Protein AF-A0A2N6A204-F1 (afdb_monomer_lite)

Sequence (97 aa):
MKIRLLFLLILGSLVLLTCNSTQRKIEEDAMTLIKMEKKIVDLTIQLNKEDNKALAQERDSISDELQKLSFELQKKYREADLTKEFQQTFDSLKRKK

Secondary structure (DSSP, 8-state):
-HHHHHHHHHHHHHHHHHHHHHHHHHHHHHHHHHHHHHHHHHHHHHHHHS--HHHHHHHHHHHHHHHHHHHHHHHHHHHTT-HHHHHHHHHHHHHH-

Structure (mmCIF, N/CA/C/O backbone):
data_AF-A0A2N6A204-F1
#
_entry.id   AF-A0A2N6A204-F1
#
loop_
_atom_site.group_PDB
_atom_site.id
_atom_site.type_symbol
_atom_site.label_atom_id
_atom_site.label_alt_id
_atom_site.label_comp_id
_atom_site.label_asym_id
_atom_site.label_entity_id
_atom_site.label_seq_id
_atom_site.pdbx_PDB_ins_code
_atom_site.Cartn_x
_atom_site.Cartn_y
_atom_site.Cartn_z
_atom_site.occupancy
_atom_site.B_iso_or_equiv
_atom_site.auth_seq_id
_atom_site.auth_comp_id
_atom_site.auth_asym_id
_atom_site.auth_atom_id
_atom_site.pdbx_PDB_model_num
ATOM 1 N N . MET A 1 1 ? 22.207 -18.378 -41.908 1.00 56.69 1 MET A N 1
ATOM 2 C CA . MET A 1 1 ? 20.976 -17.566 -41.733 1.00 56.69 1 MET A CA 1
ATOM 3 C C . MET A 1 1 ? 20.040 -18.050 -40.611 1.00 56.69 1 MET A C 1
ATOM 5 O O . MET A 1 1 ? 19.363 -17.215 -40.033 1.00 56.69 1 MET A O 1
ATOM 9 N N . LYS A 1 2 ? 20.023 -19.345 -40.242 1.00 58.84 2 LYS A N 1
ATOM 10 C CA . LYS A 1 2 ? 19.107 -19.910 -39.221 1.00 58.84 2 LYS A CA 1
ATOM 11 C C . LYS A 1 2 ? 19.393 -19.487 -37.763 1.00 58.84 2 LYS A C 1
ATOM 13 O O . LYS A 1 2 ? 18.463 -19.315 -36.989 1.00 58.84 2 LYS A O 1
ATOM 18 N N . ILE A 1 3 ? 20.659 -19.245 -37.409 1.00 65.56 3 ILE A N 1
ATOM 19 C CA . ILE A 1 3 ? 21.072 -18.870 -36.039 1.00 65.56 3 ILE A CA 1
ATOM 20 C C . ILE A 1 3 ? 20.528 -17.494 -35.619 1.00 65.56 3 ILE A C 1
ATOM 22 O O . ILE A 1 3 ? 20.034 -17.349 -34.508 1.00 65.56 3 ILE A O 1
ATOM 26 N N . ARG A 1 4 ? 20.530 -16.496 -36.516 1.00 61.53 4 ARG A N 1
ATOM 27 C CA . ARG A 1 4 ? 20.014 -15.145 -36.209 1.00 61.53 4 ARG A CA 1
ATOM 28 C C . ARG A 1 4 ? 18.509 -15.132 -35.913 1.00 61.53 4 ARG A C 1
ATOM 30 O O . ARG A 1 4 ? 18.073 -14.367 -35.062 1.00 61.53 4 ARG A O 1
ATOM 37 N N . LEU A 1 5 ? 17.738 -16.000 -36.573 1.00 63.50 5 LEU A N 1
ATOM 38 C CA . LEU A 1 5 ? 16.297 -16.135 -36.338 1.00 63.50 5 LEU A CA 1
ATOM 39 C C . LEU A 1 5 ? 16.005 -16.773 -34.969 1.00 63.50 5 LEU A C 1
ATOM 41 O O . LEU A 1 5 ? 15.090 -16.346 -34.272 1.00 63.50 5 LEU A O 1
ATOM 45 N N . LEU A 1 6 ? 16.823 -17.751 -34.561 1.00 62.97 6 LEU A N 1
ATOM 46 C CA . LEU A 1 6 ? 16.708 -18.400 -33.253 1.00 62.97 6 LEU A CA 1
ATOM 47 C C . LEU A 1 6 ? 17.024 -17.425 -32.106 1.00 62.97 6 LEU A C 1
ATOM 49 O O . LEU A 1 6 ? 16.292 -17.380 -31.124 1.00 62.97 6 LEU A O 1
ATOM 53 N N . PHE A 1 7 ? 18.064 -16.597 -32.254 1.00 65.00 7 PHE A N 1
ATOM 54 C CA . PHE A 1 7 ? 18.396 -15.558 -31.271 1.00 65.00 7 PHE A CA 1
ATOM 55 C C . PHE A 1 7 ? 17.286 -14.506 -31.133 1.00 65.00 7 PHE A C 1
ATOM 57 O O . PHE A 1 7 ? 16.956 -14.127 -30.014 1.00 65.00 7 PHE A O 1
ATOM 64 N N . LEU A 1 8 ? 16.664 -14.082 -32.240 1.00 64.44 8 LEU A N 1
ATOM 65 C CA . LEU A 1 8 ? 15.531 -13.146 -32.210 1.00 64.44 8 LEU A CA 1
ATOM 66 C C . LEU A 1 8 ? 14.302 -13.733 -31.493 1.00 64.44 8 LEU A C 1
ATOM 68 O O . LEU A 1 8 ? 13.665 -13.034 -30.709 1.00 64.44 8 LEU A O 1
ATOM 72 N N . LEU A 1 9 ? 14.001 -15.018 -31.702 1.00 63.75 9 LEU A N 1
ATOM 73 C CA . LEU A 1 9 ? 12.909 -15.713 -31.007 1.00 63.75 9 LEU A CA 1
ATOM 74 C C . LEU A 1 9 ? 13.172 -15.870 -29.503 1.00 63.75 9 LEU A C 1
ATOM 76 O O . LEU A 1 9 ? 12.260 -15.680 -28.698 1.00 63.75 9 LEU A O 1
ATOM 80 N N . ILE A 1 10 ? 14.413 -16.166 -29.107 1.00 67.19 10 ILE A N 1
ATOM 81 C CA . ILE A 1 10 ? 14.788 -16.296 -27.692 1.00 67.19 10 ILE A CA 1
ATOM 82 C C . ILE A 1 10 ? 14.736 -14.930 -26.991 1.00 67.19 10 ILE A C 1
ATOM 84 O O . ILE A 1 10 ? 14.171 -14.831 -25.902 1.00 67.19 10 ILE A O 1
ATOM 88 N N . LEU A 1 11 ? 15.237 -13.862 -27.627 1.00 61.78 11 LEU A N 1
ATOM 89 C CA . LEU A 1 11 ? 15.127 -12.498 -27.092 1.00 61.78 11 LEU A CA 1
ATOM 90 C C . LEU A 1 11 ? 13.666 -12.045 -26.955 1.00 61.78 11 LEU A C 1
ATOM 92 O O . LEU A 1 11 ? 13.304 -11.484 -25.924 1.00 61.78 11 LEU A O 1
ATOM 96 N N . GLY A 1 12 ? 12.815 -12.331 -27.946 1.00 63.50 12 GLY A N 1
ATOM 97 C CA . GLY A 1 12 ? 11.386 -12.004 -27.881 1.00 63.50 12 GLY A CA 1
ATOM 98 C C . GLY A 1 12 ? 10.668 -12.711 -26.728 1.00 63.50 12 GLY A C 1
ATOM 99 O O . GLY A 1 12 ? 9.910 -12.090 -25.987 1.00 63.50 12 GLY A O 1
ATOM 100 N N . SER A 1 13 ? 10.973 -13.993 -26.519 1.00 65.94 13 SER A N 1
ATOM 101 C CA . SER A 1 13 ? 10.438 -14.789 -25.405 1.00 65.94 13 SER A CA 1
ATOM 102 C C . SER A 1 13 ? 10.844 -14.231 -24.037 1.00 65.94 13 SER A C 1
ATOM 104 O O . SER A 1 13 ? 10.036 -14.196 -23.110 1.00 65.94 13 SER A O 1
ATOM 106 N N . LEU A 1 14 ? 12.096 -13.781 -23.912 1.00 62.19 14 LEU A N 1
ATOM 107 C CA . LEU A 1 14 ? 12.647 -13.286 -22.653 1.00 62.19 14 LEU A CA 1
ATOM 108 C C . LEU A 1 14 ? 12.005 -11.955 -22.232 1.00 62.19 14 LEU A C 1
ATOM 110 O O . LEU A 1 14 ? 11.677 -11.779 -21.062 1.00 62.19 14 LEU A O 1
ATOM 114 N N . VAL A 1 15 ? 11.758 -11.056 -23.189 1.00 66.75 15 VAL A N 1
ATOM 115 C CA . VAL A 1 15 ? 11.083 -9.767 -22.947 1.00 66.75 15 VAL A CA 1
ATOM 116 C C . VAL A 1 15 ? 9.616 -9.960 -22.546 1.00 66.75 15 VAL A C 1
ATOM 118 O O . VAL A 1 15 ? 9.114 -9.273 -21.657 1.00 66.75 15 VAL A O 1
ATOM 121 N N . LEU A 1 16 ? 8.918 -10.924 -23.151 1.00 62.41 16 LEU A N 1
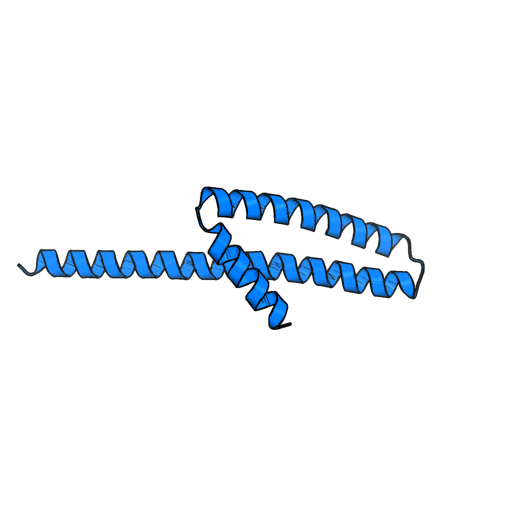ATOM 122 C CA . LEU A 1 16 ? 7.530 -11.226 -22.783 1.00 62.41 16 LEU A CA 1
A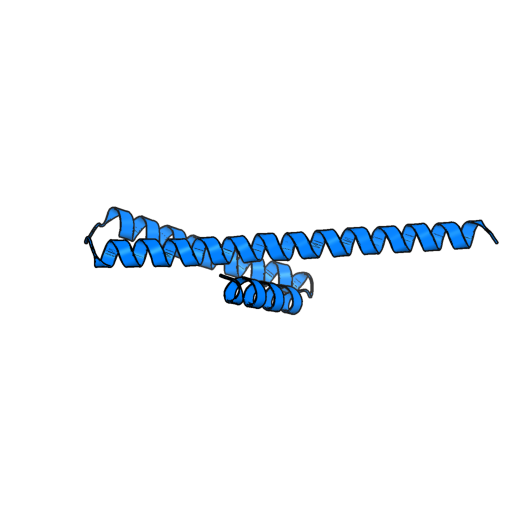TOM 123 C C . LEU A 1 16 ? 7.422 -11.813 -21.368 1.00 62.41 16 LEU A C 1
ATOM 125 O O . LEU A 1 16 ? 6.487 -11.484 -20.633 1.00 62.41 16 LEU A O 1
ATOM 129 N N . LEU A 1 17 ? 8.388 -12.644 -20.959 1.00 64.25 17 LEU A N 1
ATOM 130 C CA . LEU A 1 17 ? 8.423 -13.208 -19.608 1.00 64.25 17 LEU A CA 1
ATOM 131 C C . LEU A 1 17 ? 8.612 -12.128 -18.535 1.00 64.25 17 LEU A C 1
ATOM 133 O O . LEU A 1 17 ? 7.908 -12.139 -17.522 1.00 64.25 17 LEU A O 1
ATOM 137 N N . THR A 1 18 ? 9.541 -11.193 -18.753 1.00 69.50 18 THR A N 1
ATOM 138 C CA . THR A 1 18 ? 9.819 -10.124 -17.785 1.00 69.50 18 THR A CA 1
ATOM 139 C C . THR A 1 18 ? 8.632 -9.177 -17.662 1.00 69.50 18 THR A C 1
ATOM 141 O O . THR A 1 18 ? 8.219 -8.874 -16.543 1.00 69.50 18 THR A O 1
ATOM 144 N N . CYS A 1 19 ? 8.008 -8.806 -18.781 1.00 74.19 19 CYS A N 1
ATOM 145 C CA . CYS A 1 19 ? 6.831 -7.941 -18.803 1.00 74.19 19 CYS A CA 1
ATOM 146 C C . CYS A 1 19 ? 5.643 -8.551 -18.030 1.00 74.19 19 CYS A C 1
ATOM 148 O O . CYS A 1 19 ? 5.065 -7.896 -17.163 1.00 74.19 19 CYS A O 1
ATOM 150 N N . ASN A 1 20 ? 5.348 -9.840 -18.243 1.00 77.00 20 ASN A N 1
ATOM 151 C CA . ASN A 1 20 ? 4.264 -10.531 -17.534 1.00 77.00 20 ASN A CA 1
ATOM 152 C C . ASN A 1 20 ? 4.525 -10.629 -16.018 1.00 77.00 20 ASN A C 1
ATOM 154 O O . ASN A 1 20 ? 3.615 -10.471 -15.206 1.00 77.00 20 ASN A O 1
ATOM 158 N N . SER A 1 21 ? 5.779 -10.858 -15.615 1.00 81.62 21 SER A N 1
ATOM 159 C CA . SER A 1 21 ? 6.141 -10.933 -14.193 1.00 81.62 21 SER A CA 1
ATOM 160 C C . SER A 1 21 ? 6.021 -9.585 -13.475 1.00 81.62 21 SER A C 1
ATOM 162 O O . SER A 1 21 ? 5.604 -9.534 -12.319 1.00 81.62 21 SER A O 1
ATOM 164 N N . THR A 1 22 ? 6.345 -8.491 -14.165 1.00 86.06 22 THR A N 1
ATOM 165 C CA . THR A 1 22 ? 6.256 -7.129 -13.632 1.00 86.06 22 THR A CA 1
ATOM 166 C C . THR A 1 22 ? 4.803 -6.710 -13.444 1.00 86.06 22 THR A C 1
ATOM 168 O O . THR A 1 22 ? 4.460 -6.193 -12.383 1.00 86.06 22 THR A O 1
ATOM 171 N N . GLN A 1 23 ? 3.940 -7.012 -14.420 1.00 87.56 23 GLN A N 1
ATOM 172 C CA . GLN A 1 23 ? 2.503 -6.744 -14.339 1.00 87.56 23 GLN A CA 1
ATOM 173 C C . GLN A 1 23 ? 1.869 -7.438 -13.123 1.00 87.56 23 GLN A C 1
ATOM 175 O O . GLN A 1 23 ? 1.169 -6.797 -12.344 1.00 87.56 23 GLN A O 1
ATOM 180 N N . ARG A 1 24 ? 2.176 -8.725 -12.902 1.00 89.31 24 ARG A N 1
ATOM 181 C CA . ARG A 1 24 ? 1.667 -9.469 -11.734 1.00 89.31 24 ARG A CA 1
ATOM 182 C C . ARG A 1 24 ? 2.117 -8.857 -10.413 1.00 89.31 24 ARG A C 1
ATOM 184 O O . ARG A 1 24 ? 1.303 -8.701 -9.513 1.00 89.31 24 ARG A O 1
ATOM 191 N N . LYS A 1 25 ? 3.388 -8.459 -10.306 1.00 92.62 25 LYS A N 1
ATOM 192 C CA . LYS A 1 25 ? 3.902 -7.793 -9.098 1.00 92.62 25 LYS A CA 1
ATOM 193 C C . LYS A 1 25 ? 3.193 -6.466 -8.831 1.00 92.62 25 LYS A C 1
ATOM 195 O O . LYS A 1 25 ? 2.874 -6.173 -7.689 1.00 92.62 25 LYS A O 1
ATOM 200 N N . ILE A 1 26 ? 2.934 -5.679 -9.878 1.00 92.75 26 ILE A N 1
ATOM 201 C CA . ILE A 1 26 ? 2.156 -4.436 -9.777 1.00 92.75 26 ILE A CA 1
ATOM 202 C C . ILE A 1 26 ? 0.742 -4.715 -9.256 1.00 92.75 26 ILE A C 1
ATOM 204 O O . ILE A 1 26 ? 0.270 -4.013 -8.363 1.00 92.75 26 ILE A O 1
ATOM 208 N N . GLU A 1 27 ? 0.078 -5.747 -9.777 1.00 93.75 27 GLU A N 1
ATOM 209 C CA . GLU A 1 27 ? -1.253 -6.152 -9.317 1.00 93.75 27 GLU A CA 1
ATOM 210 C C . GLU A 1 27 ? -1.252 -6.612 -7.853 1.00 93.75 27 GLU A C 1
ATOM 212 O O . GLU A 1 27 ? -2.129 -6.206 -7.091 1.00 93.75 27 GLU A O 1
ATOM 217 N N . GLU A 1 28 ? -0.273 -7.419 -7.440 1.00 94.88 28 GLU A N 1
ATOM 218 C CA . GLU A 1 28 ? -0.120 -7.904 -6.061 1.00 94.88 28 GLU A CA 1
ATOM 219 C C . GLU A 1 28 ? 0.128 -6.757 -5.070 1.00 94.88 28 GLU A C 1
ATOM 221 O O . GLU A 1 28 ? -0.549 -6.661 -4.037 1.00 94.88 28 GLU A O 1
ATOM 226 N N . ASP A 1 29 ? 1.045 -5.849 -5.406 1.00 95.81 29 ASP A N 1
ATOM 227 C CA . ASP A 1 29 ? 1.381 -4.686 -4.583 1.00 95.81 29 ASP A CA 1
ATOM 228 C C . ASP A 1 29 ? 0.166 -3.747 -4.448 1.00 95.81 29 ASP A C 1
ATOM 230 O O . ASP A 1 29 ? -0.210 -3.345 -3.342 1.00 95.81 29 ASP A O 1
ATOM 234 N N . ALA A 1 30 ? -0.530 -3.467 -5.555 1.00 94.62 30 ALA A N 1
ATOM 235 C CA . ALA A 1 30 ? -1.750 -2.661 -5.547 1.00 94.62 30 ALA A CA 1
ATOM 236 C C . ALA A 1 30 ? -2.892 -3.333 -4.761 1.00 94.62 30 ALA A C 1
ATOM 238 O O . ALA A 1 30 ? -3.614 -2.672 -4.008 1.00 94.62 30 ALA A O 1
ATOM 239 N N . MET A 1 31 ? -3.056 -4.653 -4.888 1.00 95.38 31 MET A N 1
ATOM 240 C CA . MET A 1 31 ? -4.076 -5.403 -4.154 1.00 95.38 31 MET A CA 1
ATOM 241 C C . MET A 1 31 ? -3.815 -5.397 -2.645 1.00 95.38 31 MET A C 1
ATOM 243 O O . MET A 1 31 ? -4.771 -5.344 -1.863 1.00 95.38 31 MET A O 1
ATOM 247 N N . THR A 1 32 ? -2.545 -5.415 -2.242 1.00 96.00 32 THR A N 1
ATOM 248 C CA . THR A 1 32 ? -2.132 -5.326 -0.839 1.00 96.00 32 THR A CA 1
ATOM 249 C C . THR A 1 32 ? -2.536 -3.985 -0.233 1.00 96.00 32 THR A C 1
ATOM 251 O O . THR A 1 32 ? -3.214 -3.979 0.797 1.00 96.00 32 THR A O 1
ATOM 254 N N . LEU A 1 33 ? -2.245 -2.865 -0.911 1.00 95.38 33 LEU A N 1
ATOM 255 C CA . LEU A 1 33 ? -2.682 -1.535 -0.465 1.00 95.38 33 LEU A CA 1
ATOM 256 C C . LEU A 1 33 ? -4.205 -1.462 -0.299 1.00 95.38 33 LEU A C 1
ATOM 258 O O . LEU A 1 33 ? -4.695 -1.068 0.756 1.00 95.38 33 LEU A O 1
ATOM 262 N N . ILE A 1 34 ? -4.967 -1.925 -1.296 1.00 95.12 34 ILE A N 1
ATOM 263 C CA . ILE A 1 34 ? -6.440 -1.919 -1.245 1.00 95.12 34 ILE A CA 1
ATOM 264 C C . ILE A 1 34 ? -6.965 -2.783 -0.089 1.00 95.12 34 ILE A C 1
ATOM 266 O O . ILE A 1 34 ? -7.966 -2.450 0.546 1.00 95.12 34 ILE A O 1
ATOM 270 N N . LYS A 1 35 ? -6.320 -3.920 0.198 1.00 95.69 35 LYS A N 1
ATOM 271 C CA . LYS A 1 35 ? -6.710 -4.794 1.313 1.00 95.69 35 LYS A CA 1
ATOM 272 C C . LYS A 1 35 ? -6.499 -4.104 2.661 1.00 95.69 35 LYS A C 1
ATOM 274 O O . LYS A 1 35 ? -7.361 -4.223 3.530 1.00 95.69 35 LYS A O 1
ATOM 279 N N . MET A 1 36 ? -5.389 -3.390 2.826 1.00 96.44 36 MET A N 1
ATOM 280 C CA . MET A 1 36 ? -5.101 -2.618 4.036 1.00 96.44 36 MET A CA 1
ATOM 281 C C . MET A 1 36 ? -6.062 -1.434 4.188 1.00 96.44 36 MET A C 1
ATOM 283 O O . MET A 1 36 ? -6.652 -1.290 5.255 1.00 96.44 36 MET A O 1
ATOM 287 N N . GLU A 1 37 ? -6.320 -0.669 3.116 1.00 94.88 37 GLU A N 1
ATOM 288 C CA . GLU A 1 37 ? -7.343 0.392 3.100 1.00 94.88 37 GLU A CA 1
ATOM 289 C C . GLU A 1 37 ? -8.707 -0.146 3.553 1.00 94.88 37 GLU A C 1
ATOM 291 O O . GLU A 1 37 ? -9.352 0.428 4.430 1.00 94.88 37 GLU A O 1
ATOM 296 N N . LYS A 1 38 ? -9.129 -1.294 3.008 1.00 95.25 38 LYS A N 1
ATOM 297 C CA . LYS A 1 38 ? -10.391 -1.928 3.397 1.00 95.25 38 LYS A CA 1
ATOM 298 C C . LYS A 1 38 ? -10.400 -2.327 4.873 1.00 95.25 38 LYS A C 1
ATOM 300 O O . LYS A 1 38 ? -11.387 -2.077 5.553 1.00 95.25 38 LYS A O 1
ATOM 305 N N . LYS A 1 39 ? -9.305 -2.901 5.381 1.00 95.62 39 LYS A N 1
ATOM 306 C CA . LYS A 1 39 ? -9.201 -3.289 6.794 1.00 95.62 39 LYS A CA 1
ATOM 307 C C . LYS A 1 39 ? -9.323 -2.075 7.723 1.00 95.62 39 LYS A C 1
ATOM 309 O O . LYS A 1 39 ? -10.015 -2.159 8.732 1.00 95.62 39 LYS A O 1
ATOM 314 N N . ILE A 1 40 ? -8.721 -0.940 7.362 1.00 95.81 40 ILE A N 1
ATOM 315 C CA . ILE A 1 40 ? -8.859 0.325 8.105 1.00 95.81 40 ILE A CA 1
ATOM 316 C C . ILE A 1 40 ? -10.320 0.783 8.127 1.00 95.81 40 ILE A C 1
ATOM 318 O O . ILE A 1 40 ? -10.828 1.155 9.185 1.00 95.81 40 ILE A O 1
ATOM 322 N N . VAL A 1 41 ? -11.010 0.739 6.983 1.00 95.12 41 VAL A N 1
ATOM 323 C CA . VAL A 1 41 ? -12.433 1.101 6.895 1.00 95.12 41 VAL A CA 1
ATOM 324 C C . VAL A 1 41 ? -13.290 0.171 7.754 1.00 95.12 41 VAL A C 1
ATOM 326 O O . VAL A 1 41 ? -14.103 0.657 8.538 1.00 95.12 41 VAL A O 1
ATOM 329 N N . ASP A 1 42 ? -13.077 -1.142 7.671 1.00 95.12 42 ASP A N 1
ATOM 330 C CA . ASP A 1 42 ? -13.821 -2.132 8.457 1.00 95.12 42 ASP A CA 1
ATOM 331 C C . ASP A 1 42 ? -13.625 -1.910 9.968 1.00 95.12 42 ASP A C 1
ATOM 333 O O . ASP A 1 42 ? -14.601 -1.906 10.722 1.00 95.12 42 ASP A O 1
ATOM 337 N N . LEU A 1 43 ? -12.390 -1.648 10.411 1.00 95.19 43 LEU A N 1
ATOM 338 C CA . LEU A 1 43 ? -12.092 -1.307 11.807 1.00 95.19 43 LEU A CA 1
ATOM 339 C C . LEU A 1 43 ? -12.721 0.027 12.221 1.00 95.19 43 LEU A C 1
ATOM 341 O O . LEU A 1 43 ? -13.258 0.133 13.318 1.00 95.19 43 LEU A O 1
ATOM 345 N N . THR A 1 44 ? -12.724 1.029 11.340 1.00 93.75 44 THR A N 1
ATOM 346 C CA . THR A 1 44 ? -13.366 2.330 11.601 1.00 93.75 44 THR A CA 1
ATOM 347 C C . THR A 1 44 ? -14.880 2.175 11.774 1.00 93.75 44 THR A C 1
ATOM 349 O O . THR A 1 44 ? -15.473 2.773 12.668 1.00 93.75 44 THR A O 1
ATOM 352 N N . ILE A 1 45 ? -15.521 1.332 10.958 1.00 94.50 45 ILE A N 1
ATOM 353 C CA . ILE A 1 45 ? -16.948 1.015 11.097 1.00 94.50 45 ILE A CA 1
ATOM 354 C C . ILE A 1 45 ? -17.219 0.302 12.427 1.00 94.50 45 ILE A C 1
ATOM 356 O O . ILE A 1 45 ? -18.226 0.597 13.070 1.00 94.50 45 ILE A O 1
ATOM 360 N N . GLN A 1 46 ? -16.352 -0.626 12.843 1.00 92.94 46 GLN A N 1
ATOM 361 C CA . GLN A 1 46 ? -16.487 -1.308 14.135 1.00 92.94 46 GLN A CA 1
ATOM 362 C C . GLN A 1 46 ? -16.316 -0.337 15.307 1.00 92.94 46 GLN A C 1
ATOM 364 O O . GLN A 1 46 ? -17.153 -0.334 16.201 1.00 92.94 46 GLN A O 1
ATOM 369 N N . LEU A 1 47 ? -15.319 0.549 15.249 1.00 92.75 47 LEU A N 1
ATOM 370 C CA . LEU A 1 47 ? -15.085 1.592 16.253 1.00 92.75 47 LEU A CA 1
ATOM 371 C C . LEU A 1 47 ? -16.266 2.548 16.419 1.00 92.75 47 LEU A C 1
ATOM 373 O O . LEU A 1 47 ? -16.586 2.961 17.528 1.00 92.75 47 LEU A O 1
ATOM 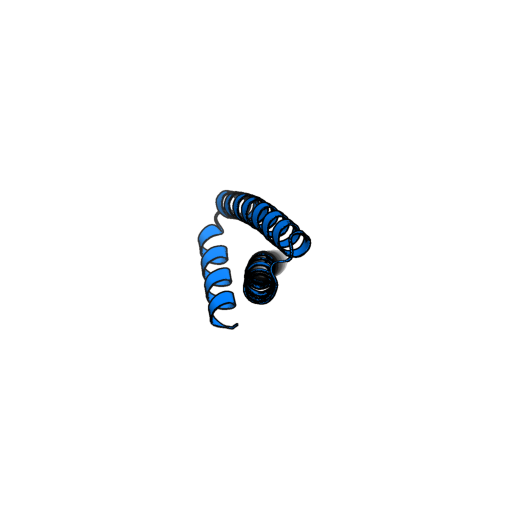377 N N . ASN A 1 48 ? -16.953 2.871 15.323 1.00 89.75 48 ASN A N 1
ATOM 378 C CA . ASN A 1 48 ? -18.155 3.703 15.378 1.00 89.75 48 ASN A CA 1
ATOM 379 C C . ASN A 1 48 ? -19.353 2.992 16.032 1.00 89.75 48 ASN A C 1
ATOM 381 O O . ASN A 1 48 ? -20.295 3.660 16.454 1.00 89.75 48 ASN A O 1
ATOM 385 N N . LYS A 1 49 ? -19.354 1.654 16.081 1.00 90.38 49 LYS A N 1
ATOM 386 C CA . LYS A 1 49 ? -20.390 0.857 16.760 1.00 90.38 49 LYS A CA 1
ATOM 387 C C . LYS A 1 49 ? -20.036 0.599 18.221 1.00 90.38 49 LYS A C 1
ATOM 389 O O . LYS A 1 49 ? -20.923 0.600 19.069 1.00 90.38 49 LYS A O 1
ATOM 394 N N . GLU A 1 50 ? -18.758 0.363 18.492 1.00 86.06 50 GLU A N 1
ATOM 395 C CA . GLU A 1 50 ? -18.221 -0.019 19.792 1.00 86.06 50 GLU A CA 1
ATOM 396 C C . GLU A 1 50 ? -16.930 0.769 20.044 1.00 86.06 50 GLU A C 1
ATOM 398 O O . GLU A 1 50 ? -15.939 0.579 19.338 1.00 86.06 50 GLU A O 1
ATOM 403 N N . ASP A 1 51 ? -16.922 1.639 21.060 1.00 82.81 51 ASP A N 1
ATOM 404 C CA . ASP A 1 51 ? -15.731 2.410 21.446 1.00 82.81 51 ASP A CA 1
ATOM 405 C C . ASP A 1 51 ? -14.684 1.491 22.101 1.00 82.81 51 ASP A C 1
ATOM 407 O O . ASP A 1 51 ? -14.597 1.340 23.323 1.00 82.81 51 ASP A O 1
ATOM 411 N N . ASN A 1 52 ? -13.925 0.792 21.255 1.00 91.50 52 ASN A N 1
ATOM 412 C CA . ASN A 1 52 ? -12.946 -0.210 21.649 1.00 91.50 52 ASN A CA 1
ATOM 413 C C . ASN A 1 52 ? -11.520 0.279 21.373 1.00 91.50 52 ASN A C 1
ATOM 415 O O . ASN A 1 52 ? -11.030 0.261 20.243 1.00 91.50 52 ASN A O 1
ATOM 419 N N . LYS A 1 53 ? -10.804 0.631 22.446 1.00 90.44 53 LYS A N 1
ATOM 420 C CA . LYS A 1 53 ? -9.415 1.114 22.384 1.00 90.44 53 LYS A CA 1
ATOM 421 C C . LYS A 1 53 ? -8.451 0.162 21.665 1.00 90.44 53 LYS A C 1
ATOM 423 O O . LYS A 1 53 ? -7.527 0.637 21.013 1.00 90.44 53 LYS A O 1
ATOM 428 N N . ALA A 1 54 ? -8.652 -1.154 21.755 1.00 92.12 54 ALA A N 1
ATOM 429 C CA . ALA A 1 54 ? -7.784 -2.120 21.082 1.00 92.12 54 ALA A CA 1
ATOM 430 C C . ALA A 1 54 ? -7.974 -2.089 19.557 1.00 92.12 54 ALA A C 1
ATOM 432 O O . ALA A 1 54 ? -6.992 -2.111 18.817 1.00 92.12 54 ALA A O 1
ATOM 433 N N . LEU A 1 55 ? -9.220 -1.952 19.087 1.00 92.00 55 LEU A N 1
ATOM 434 C CA . LEU A 1 55 ? -9.515 -1.784 17.659 1.00 92.00 55 LEU A CA 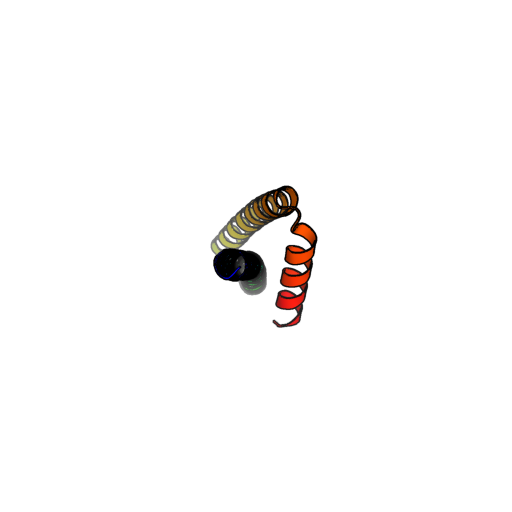1
ATOM 435 C C . LEU A 1 55 ? -8.975 -0.450 17.127 1.00 92.00 55 LEU A C 1
ATOM 437 O O . LEU A 1 55 ? -8.524 -0.384 15.986 1.00 92.00 55 LEU A O 1
ATOM 441 N N . ALA A 1 56 ? -8.976 0.600 17.956 1.00 91.50 56 ALA A N 1
ATOM 442 C CA . ALA A 1 56 ? -8.425 1.906 17.597 1.00 91.50 56 ALA A CA 1
ATOM 443 C C . ALA A 1 56 ? -6.916 1.811 17.375 1.00 91.50 56 ALA A C 1
ATOM 445 O O . ALA A 1 56 ? -6.420 2.243 16.336 1.00 91.50 56 ALA A O 1
ATOM 446 N N . GLN A 1 57 ? -6.215 1.152 18.300 1.00 94.88 57 GLN A N 1
ATOM 447 C CA . GLN A 1 57 ? -4.784 0.903 18.185 1.00 94.88 57 GLN A CA 1
ATOM 448 C C . GLN A 1 57 ? -4.444 0.018 16.976 1.00 94.88 57 GLN A C 1
ATOM 450 O O . GLN A 1 57 ? -3.477 0.298 16.270 1.00 94.88 57 GLN A O 1
ATOM 455 N N . GLU A 1 58 ? -5.234 -1.024 16.696 1.00 95.38 58 GLU A N 1
ATOM 456 C CA . GLU A 1 58 ? -5.034 -1.857 15.503 1.00 95.38 58 GLU A CA 1
ATOM 457 C C . GLU A 1 58 ? -5.223 -1.043 14.214 1.00 95.38 58 GLU A C 1
ATOM 459 O O . GLU A 1 58 ? -4.403 -1.127 13.297 1.00 95.38 58 GLU A O 1
ATOM 464 N N . ARG A 1 59 ? -6.274 -0.218 14.149 1.00 96.06 59 ARG A N 1
ATOM 465 C CA . ARG A 1 59 ? -6.552 0.666 13.010 1.00 96.06 59 ARG A CA 1
ATOM 466 C C . ARG A 1 59 ? -5.403 1.638 12.772 1.00 96.06 59 ARG A C 1
ATOM 468 O O . ARG A 1 59 ? -5.001 1.808 11.622 1.00 96.06 59 ARG A O 1
ATOM 475 N N . ASP A 1 60 ? -4.878 2.242 13.836 1.00 96.19 60 ASP A N 1
ATOM 476 C CA . ASP A 1 60 ? -3.746 3.169 13.763 1.00 96.19 60 ASP A CA 1
ATOM 477 C C . ASP A 1 60 ? -2.484 2.450 13.267 1.00 96.19 60 ASP A C 1
ATOM 479 O O . ASP A 1 60 ? -1.867 2.896 12.304 1.00 96.19 60 ASP A O 1
ATOM 483 N N . SER A 1 61 ? -2.179 1.266 13.811 1.00 96.88 61 SER A N 1
ATOM 484 C CA . SER A 1 61 ? -1.042 0.446 13.368 1.00 96.88 61 SER A CA 1
ATOM 485 C C . SER A 1 61 ? -1.115 0.110 11.876 1.00 96.88 61 SER A C 1
ATOM 487 O O . SER A 1 61 ? -0.131 0.250 11.153 1.00 96.88 61 SER A O 1
ATOM 489 N N . ILE A 1 62 ? -2.284 -0.309 11.382 1.00 96.62 62 ILE A N 1
ATOM 490 C CA . ILE A 1 62 ? -2.460 -0.636 9.958 1.00 96.62 62 ILE A CA 1
ATOM 491 C C . ILE A 1 62 ? -2.379 0.625 9.094 1.00 96.62 62 ILE A C 1
ATOM 493 O O . ILE A 1 62 ? -1.887 0.560 7.968 1.00 96.62 62 ILE A O 1
ATOM 497 N N . SER A 1 63 ? -2.853 1.767 9.594 1.00 96.38 63 SER A N 1
ATOM 498 C CA . SER A 1 63 ? -2.736 3.053 8.901 1.00 96.38 63 SER A CA 1
ATOM 499 C C . SER A 1 63 ? -1.273 3.465 8.721 1.00 96.38 63 SER A C 1
ATOM 501 O O . SER A 1 63 ? -0.884 3.866 7.622 1.00 96.38 63 SER A O 1
ATOM 503 N N . ASP A 1 64 ? -0.452 3.303 9.757 1.00 97.56 64 ASP A N 1
ATOM 504 C CA . ASP A 1 64 ? 0.983 3.595 9.701 1.00 97.56 64 ASP A CA 1
ATOM 505 C C . ASP A 1 64 ? 1.707 2.649 8.731 1.00 97.56 64 ASP A C 1
ATOM 507 O O . ASP A 1 64 ? 2.501 3.084 7.887 1.00 97.56 64 ASP A O 1
ATOM 511 N N . GLU A 1 65 ? 1.391 1.352 8.785 1.00 97.25 65 GLU A N 1
ATOM 512 C CA . GLU A 1 65 ? 1.924 0.365 7.842 1.00 97.25 65 GLU A CA 1
ATOM 513 C C . GLU A 1 65 ? 1.516 0.677 6.395 1.00 97.25 65 GLU A C 1
ATOM 515 O O . GLU A 1 65 ? 2.346 0.586 5.487 1.00 97.25 65 GLU A O 1
ATOM 520 N N . LEU A 1 66 ? 0.261 1.083 6.167 1.00 97.19 66 LEU A N 1
ATOM 521 C CA . LEU A 1 66 ? -0.239 1.464 4.846 1.00 97.19 66 LEU A CA 1
ATOM 522 C C . LEU A 1 66 ? 0.526 2.672 4.300 1.00 97.19 66 LEU A C 1
ATOM 524 O O . LEU A 1 66 ? 0.920 2.665 3.133 1.00 97.19 66 LEU A O 1
ATOM 528 N N . GLN A 1 67 ? 0.751 3.703 5.120 1.00 97.12 67 GLN A N 1
ATOM 529 C CA . GLN A 1 67 ? 1.518 4.879 4.707 1.00 97.12 67 GLN A CA 1
ATOM 530 C C . GLN A 1 67 ? 2.952 4.512 4.332 1.00 97.12 67 GLN A C 1
ATOM 532 O O . GLN A 1 67 ? 3.437 4.930 3.277 1.00 97.12 67 GLN A O 1
ATOM 537 N N . LYS A 1 68 ? 3.614 3.697 5.159 1.00 97.38 68 LYS A N 1
ATOM 538 C CA . LYS A 1 68 ? 4.980 3.243 4.893 1.00 97.38 68 LYS A CA 1
ATOM 539 C C . LYS A 1 68 ? 5.058 2.438 3.596 1.00 97.38 68 LYS A C 1
ATOM 541 O O . LYS A 1 68 ? 5.879 2.753 2.736 1.00 97.38 68 LYS A O 1
ATOM 546 N N . LEU A 1 69 ? 4.178 1.452 3.424 1.00 96.19 69 LEU A N 1
ATOM 547 C CA . LEU A 1 69 ? 4.146 0.620 2.223 1.00 96.19 69 LEU A CA 1
ATOM 548 C C . LEU A 1 69 ? 3.827 1.451 0.975 1.00 96.19 69 LEU A C 1
ATOM 550 O O . LEU A 1 69 ? 4.477 1.294 -0.054 1.00 96.19 69 LEU A O 1
ATOM 554 N N . SER A 1 70 ? 2.868 2.374 1.065 1.00 95.44 70 SER A N 1
ATOM 555 C CA . SER A 1 70 ? 2.532 3.289 -0.029 1.00 95.44 70 SER A CA 1
ATOM 556 C C . SER A 1 70 ? 3.747 4.114 -0.461 1.00 95.44 70 SER A C 1
ATOM 558 O O . SER A 1 70 ? 4.050 4.190 -1.651 1.00 95.44 70 SER A O 1
ATOM 560 N N . PHE A 1 71 ? 4.507 4.659 0.493 1.00 96.88 71 PHE A N 1
ATOM 561 C CA . PHE A 1 71 ? 5.733 5.401 0.202 1.00 96.88 71 PHE A CA 1
ATOM 562 C C . PHE A 1 71 ? 6.816 4.523 -0.445 1.00 96.88 71 PHE A C 1
ATOM 564 O O . PHE A 1 71 ? 7.425 4.920 -1.443 1.00 96.88 71 PHE A O 1
ATOM 571 N N . GLU A 1 72 ? 7.042 3.319 0.084 1.00 96.81 72 GLU A N 1
ATOM 572 C CA . GLU A 1 72 ? 8.013 2.366 -0.464 1.00 96.81 72 GLU A CA 1
ATOM 573 C C . GLU A 1 72 ? 7.664 1.960 -1.903 1.00 96.81 72 GLU A C 1
ATOM 575 O O . GLU A 1 72 ? 8.536 1.964 -2.775 1.00 96.81 72 GLU A O 1
ATOM 580 N N . LEU A 1 73 ? 6.388 1.683 -2.182 1.00 95.31 73 LEU A N 1
ATOM 581 C CA . LEU A 1 73 ? 5.915 1.335 -3.521 1.00 95.31 73 LEU A CA 1
ATOM 582 C C . LEU A 1 73 ? 5.989 2.523 -4.483 1.00 95.31 73 LEU A C 1
ATOM 584 O O . LEU A 1 73 ? 6.457 2.364 -5.609 1.00 95.31 73 LEU A O 1
ATOM 588 N N . GLN A 1 74 ? 5.609 3.727 -4.048 1.00 94.44 74 GLN A N 1
ATOM 589 C CA . GLN A 1 74 ? 5.769 4.937 -4.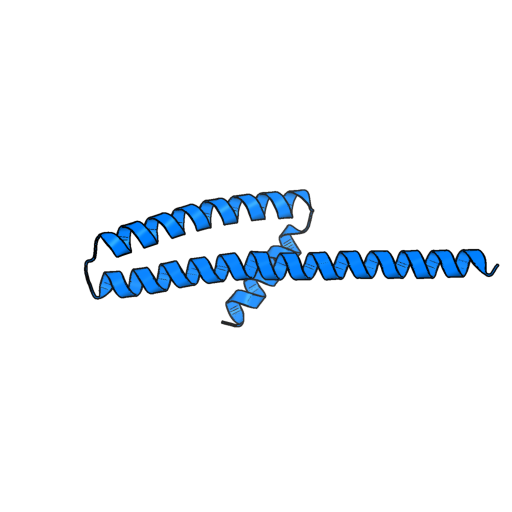857 1.00 94.44 74 GLN A CA 1
ATOM 590 C C . GLN A 1 74 ? 7.231 5.173 -5.239 1.00 94.44 74 GLN A C 1
ATOM 592 O O . GLN A 1 74 ? 7.519 5.502 -6.389 1.00 94.44 74 GLN A O 1
ATOM 597 N N . LYS A 1 75 ? 8.166 4.978 -4.301 1.00 95.81 75 LYS A N 1
ATOM 598 C CA . LYS A 1 75 ? 9.602 5.070 -4.581 1.00 95.81 75 LYS A CA 1
ATOM 599 C C . LYS A 1 75 ? 10.041 3.992 -5.577 1.00 95.81 75 LYS A C 1
ATOM 601 O O . LYS A 1 75 ? 10.613 4.329 -6.610 1.00 95.81 75 LYS A O 1
ATOM 606 N N . LYS A 1 76 ? 9.707 2.725 -5.314 1.00 94.62 76 LYS A N 1
ATOM 607 C CA . LYS A 1 76 ? 10.024 1.568 -6.171 1.00 94.62 76 LYS A CA 1
ATOM 608 C C . LYS A 1 76 ? 9.556 1.767 -7.616 1.00 94.62 76 LYS A C 1
ATOM 610 O O . LYS A 1 76 ? 10.324 1.551 -8.548 1.00 94.62 76 LYS A O 1
ATOM 615 N N . TYR A 1 77 ? 8.309 2.192 -7.815 1.00 94.19 77 TYR A N 1
ATOM 616 C CA . TYR A 1 77 ? 7.735 2.367 -9.154 1.00 94.19 77 TYR A CA 1
ATOM 617 C C . TYR A 1 77 ? 8.120 3.683 -9.825 1.00 94.19 77 TYR A C 1
ATOM 619 O O . TYR A 1 77 ? 8.030 3.789 -11.047 1.00 94.19 77 TYR A O 1
ATOM 627 N N . ARG A 1 78 ? 8.599 4.671 -9.067 1.00 93.56 78 ARG A N 1
ATOM 628 C CA . ARG A 1 78 ? 9.276 5.839 -9.636 1.00 93.56 78 ARG A CA 1
ATOM 629 C C . ARG A 1 78 ? 10.650 5.466 -10.178 1.00 93.56 78 ARG A C 1
ATOM 631 O O . ARG A 1 78 ? 10.968 5.830 -11.301 1.00 93.56 78 ARG A O 1
ATOM 638 N N . GLU A 1 79 ? 11.442 4.726 -9.406 1.00 93.69 79 GLU A N 1
ATOM 639 C CA . GLU A 1 79 ? 12.783 4.277 -9.811 1.00 93.69 79 GLU A CA 1
ATOM 640 C C . GLU A 1 79 ? 12.742 3.335 -11.021 1.00 93.69 79 GLU A C 1
ATOM 642 O O . GLU A 1 79 ? 13.644 3.362 -11.852 1.00 93.69 79 GLU A O 1
ATOM 647 N N . ALA A 1 80 ? 11.681 2.535 -11.143 1.00 89.62 80 ALA A N 1
ATOM 648 C CA . ALA A 1 80 ? 11.476 1.632 -12.271 1.00 89.62 80 ALA A CA 1
ATOM 649 C C . ALA A 1 80 ? 10.801 2.279 -13.499 1.00 89.62 80 ALA A C 1
ATOM 651 O O . ALA A 1 80 ? 10.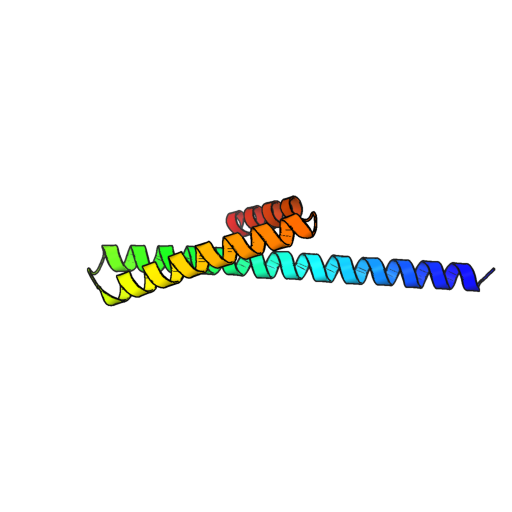568 1.568 -14.470 1.00 89.62 80 ALA A O 1
ATOM 652 N N . ASP A 1 81 ? 10.456 3.574 -13.454 1.00 92.75 81 ASP A N 1
ATOM 653 C CA . ASP A 1 81 ? 9.661 4.277 -14.482 1.00 92.75 81 ASP A CA 1
ATOM 654 C C . ASP A 1 81 ? 8.318 3.587 -14.812 1.00 92.75 81 ASP A C 1
ATOM 656 O O . ASP A 1 81 ? 7.845 3.573 -15.941 1.00 92.75 81 ASP A O 1
ATOM 660 N N . LEU A 1 82 ? 7.693 2.990 -13.791 1.00 93.56 82 LEU A N 1
ATOM 661 C CA . LEU A 1 82 ? 6.433 2.233 -13.879 1.00 93.56 82 LEU A CA 1
ATOM 662 C C . LEU A 1 82 ? 5.315 2.862 -13.034 1.00 93.56 82 LEU A C 1
ATOM 664 O O . LEU A 1 82 ? 4.341 2.210 -12.649 1.00 93.56 82 LEU A O 1
ATOM 668 N N . THR A 1 83 ? 5.462 4.142 -12.682 1.00 93.31 83 THR A N 1
ATOM 669 C CA . THR A 1 83 ? 4.507 4.851 -11.812 1.00 93.31 83 THR A CA 1
ATOM 670 C C . THR A 1 83 ? 3.118 4.905 -12.443 1.00 93.31 83 THR A C 1
ATOM 672 O O . THR A 1 83 ? 2.111 4.783 -11.747 1.00 93.31 83 THR A O 1
ATOM 675 N N . LYS A 1 84 ? 3.051 5.060 -13.769 1.00 92.69 84 LYS A N 1
ATOM 676 C CA . LYS A 1 84 ? 1.787 5.158 -14.499 1.00 92.69 84 LYS A CA 1
ATOM 677 C C . LYS A 1 84 ? 1.057 3.817 -14.530 1.00 92.69 84 LYS A C 1
ATOM 679 O O . LYS A 1 84 ? -0.137 3.779 -14.255 1.00 92.69 84 LYS A O 1
ATOM 684 N N . GLU A 1 85 ? 1.766 2.733 -14.819 1.00 92.38 85 GLU A N 1
ATOM 685 C CA . GLU A 1 85 ? 1.258 1.361 -14.839 1.00 92.38 85 GLU A CA 1
ATOM 686 C C . GLU A 1 85 ? 0.747 0.958 -13.457 1.00 92.38 85 GLU A C 1
ATOM 688 O O . GLU A 1 85 ? -0.346 0.397 -13.332 1.00 92.38 85 GLU A O 1
ATOM 693 N N . PHE A 1 86 ? 1.505 1.302 -12.412 1.00 93.88 86 PHE A N 1
ATOM 694 C CA . PHE A 1 86 ? 1.087 1.095 -11.033 1.00 93.88 86 PHE A CA 1
ATOM 695 C C . PHE A 1 86 ? -0.200 1.858 -10.710 1.00 93.88 86 PHE A C 1
ATOM 697 O O . PHE A 1 86 ? -1.170 1.245 -10.268 1.00 93.88 86 PHE A O 1
ATOM 704 N N . GLN A 1 87 ? -0.254 3.161 -11.005 1.00 93.56 87 GLN A N 1
ATOM 705 C CA . GLN A 1 87 ? -1.435 3.986 -10.741 1.00 93.56 87 GLN A CA 1
ATOM 706 C C . GLN A 1 87 ? -2.669 3.482 -11.503 1.00 93.56 87 GLN A C 1
ATOM 708 O O . GLN A 1 87 ? -3.742 3.326 -10.925 1.00 93.56 87 GLN A O 1
ATOM 713 N N . GLN A 1 88 ? -2.517 3.152 -12.787 1.00 94.25 88 GLN A N 1
ATOM 714 C CA . GLN A 1 88 ? -3.600 2.609 -13.609 1.00 94.25 88 GLN A CA 1
ATOM 715 C C . GLN A 1 88 ? -4.116 1.270 -13.074 1.00 94.25 88 GLN A C 1
ATOM 717 O O . GLN A 1 88 ? -5.329 1.042 -13.055 1.00 94.25 88 GLN A O 1
ATOM 722 N N . THR A 1 89 ? -3.212 0.394 -12.631 1.00 93.62 89 THR A N 1
ATOM 723 C CA . THR A 1 89 ? -3.576 -0.902 -12.049 1.00 93.62 89 THR A CA 1
ATOM 724 C C . THR A 1 89 ? -4.295 -0.714 -10.721 1.00 93.62 89 THR A C 1
ATOM 726 O O . THR A 1 89 ? -5.371 -1.281 -10.527 1.00 93.62 89 THR A O 1
ATOM 729 N N . PHE A 1 90 ? -3.767 0.139 -9.844 1.00 93.00 90 PHE A N 1
ATOM 730 C CA . PHE A 1 90 ? -4.398 0.488 -8.576 1.00 93.00 90 PHE A CA 1
ATOM 731 C C . PHE A 1 90 ? -5.818 1.036 -8.783 1.00 93.00 90 PHE A C 1
ATOM 733 O O . PHE A 1 90 ? -6.775 0.494 -8.226 1.00 93.00 90 PHE A O 1
ATOM 740 N N . ASP A 1 91 ? -5.994 2.014 -9.675 1.00 93.56 91 ASP A N 1
ATOM 741 C CA . ASP A 1 91 ? -7.302 2.603 -9.987 1.00 93.56 91 ASP A CA 1
ATOM 742 C C . ASP A 1 91 ? -8.251 1.605 -10.662 1.00 93.56 91 ASP A C 1
ATOM 744 O O . ASP A 1 91 ? -9.470 1.647 -10.471 1.00 93.56 91 ASP A O 1
ATOM 748 N N . SER A 1 92 ? -7.729 0.692 -11.486 1.00 93.75 92 SER A N 1
ATOM 749 C CA . SER A 1 92 ? -8.541 -0.376 -12.070 1.00 93.75 92 SER A CA 1
ATOM 750 C C . SER A 1 92 ? -9.018 -1.369 -11.015 1.00 93.75 92 SER A C 1
ATOM 752 O O . SER A 1 92 ? -10.150 -1.839 -11.118 1.00 93.75 92 SER A O 1
ATOM 754 N N . LEU A 1 93 ? -8.176 -1.734 -10.050 1.00 92.19 93 LEU A N 1
ATOM 755 C CA . LEU A 1 93 ? -8.533 -2.683 -8.999 1.00 92.19 93 LEU A CA 1
ATOM 756 C C . LEU A 1 93 ? -9.502 -2.056 -7.995 1.00 92.19 93 LEU A C 1
ATOM 758 O O . LEU A 1 93 ? -10.454 -2.716 -7.584 1.00 92.19 93 LEU A O 1
ATOM 762 N N . LYS A 1 94 ? -9.315 -0.774 -7.665 1.00 89.56 94 LYS A N 1
ATOM 763 C CA . LYS A 1 94 ? -10.199 -0.024 -6.763 1.00 89.56 94 LYS A CA 1
ATOM 764 C C . LYS A 1 94 ? -11.607 0.149 -7.331 1.00 89.56 94 LYS A C 1
ATOM 766 O O . LYS A 1 94 ? -12.564 0.085 -6.579 1.00 89.56 94 LYS A O 1
ATOM 771 N N . ARG A 1 95 ? -11.748 0.297 -8.655 1.00 89.56 95 ARG A N 1
ATOM 772 C CA . ARG A 1 95 ? -13.057 0.362 -9.339 1.00 89.56 95 ARG A CA 1
ATOM 773 C C . ARG A 1 95 ? -13.790 -0.979 -9.446 1.00 89.56 95 ARG A C 1
ATOM 775 O O . ARG A 1 95 ? -14.984 -0.985 -9.717 1.00 89.56 95 ARG A O 1
ATOM 782 N N . LYS A 1 96 ? -13.080 -2.104 -9.321 1.00 82.12 96 LYS A N 1
ATOM 783 C CA . LYS A 1 96 ? -13.648 -3.458 -9.455 1.00 82.12 96 LYS A CA 1
ATOM 784 C C . LYS A 1 96 ? -14.162 -4.042 -8.133 1.00 82.12 96 LYS A C 1
ATOM 786 O O . LYS A 1 96 ? -14.783 -5.101 -8.168 1.00 82.12 96 LYS A O 1
ATOM 791 N N . LYS A 1 97 ? -13.855 -3.415 -6.998 1.00 61.47 97 LYS A N 1
ATOM 792 C CA . LYS A 1 97 ? -14.272 -3.838 -5.655 1.00 61.47 97 LYS A CA 1
ATOM 793 C C . LYS A 1 97 ? -15.324 -2.897 -5.096 1.00 61.47 97 LYS A C 1
ATOM 795 O O . LYS A 1 97 ? -16.117 -3.400 -4.274 1.00 61.47 97 LYS A O 1
#

Radius of gyration: 19.98 Å; chains: 1; bounding box: 42×26×64 Å

Foldseek 3Di:
DVVVVVVVVVVVVVVVVVVVVVLVVLLVLLVVLVVLVVLLVVLVVVCVVPVDPVSVVVSVVSVVVSVVSVVVVCVVCVVVVNNVVSVVSNVVVVVVD

pLDDT: mean 87.2, std 12.38, range [56.69, 97.56]